Protein AF-A0A9Q9VNK6-F1 (afdb_monomer_lite)

Structure (mmCIF, N/CA/C/O backbone):
data_AF-A0A9Q9VNK6-F1
#
_entry.id   AF-A0A9Q9VNK6-F1
#
loop_
_atom_site.group_PDB
_atom_site.id
_atom_site.type_symbol
_atom_site.label_atom_id
_atom_site.label_alt_id
_atom_site.label_comp_id
_atom_site.label_asym_id
_atom_site.label_entity_id
_atom_site.label_seq_id
_atom_site.pdbx_PDB_ins_code
_atom_site.Cartn_x
_atom_site.Cartn_y
_atom_site.Cartn_z
_atom_site.occupancy
_atom_site.B_iso_or_equiv
_atom_site.auth_seq_id
_atom_site.auth_comp_id
_atom_site.auth_asym_id
_atom_site.auth_atom_id
_atom_site.pdbx_PDB_model_num
ATOM 1 N N . MET A 1 1 ? 3.342 -6.236 16.869 1.00 62.03 1 MET A N 1
ATOM 2 C CA . MET A 1 1 ? 2.281 -6.388 15.849 1.00 62.03 1 MET A CA 1
ATOM 3 C C . MET A 1 1 ? 1.184 -5.373 16.146 1.00 62.03 1 MET A C 1
ATOM 5 O O . MET A 1 1 ? 0.762 -5.288 17.296 1.00 62.03 1 MET A O 1
ATOM 9 N N . LEU A 1 2 ? 0.795 -4.550 15.169 1.00 75.56 2 LEU A N 1
ATOM 10 C CA . LEU A 1 2 ? -0.238 -3.523 15.338 1.00 75.56 2 LEU A CA 1
ATOM 11 C C . LEU A 1 2 ? -1.621 -4.154 15.109 1.00 75.56 2 LEU A C 1
ATOM 13 O O . LEU A 1 2 ? -1.819 -4.839 14.114 1.00 75.56 2 LEU A O 1
ATOM 17 N N . GLN A 1 3 ? -2.561 -3.959 16.037 1.00 79.25 3 GLN A N 1
ATOM 18 C CA . GLN A 1 3 ? -3.928 -4.486 15.929 1.00 79.25 3 GLN A CA 1
ATOM 19 C C . GLN A 1 3 ? -4.939 -3.355 15.767 1.00 79.25 3 GLN A C 1
ATOM 21 O O . GLN A 1 3 ? -4.860 -2.343 16.476 1.00 79.25 3 GLN A O 1
ATOM 26 N N . LYS A 1 4 ? -5.906 -3.549 14.866 1.00 83.00 4 LYS A N 1
ATOM 27 C CA . LYS A 1 4 ? -7.022 -2.623 14.642 1.00 83.00 4 LYS A CA 1
ATOM 28 C C . LYS A 1 4 ? -7.949 -2.535 15.864 1.00 83.00 4 LYS A C 1
ATOM 30 O O . LYS A 1 4 ? -8.348 -3.544 16.435 1.00 83.00 4 LYS A O 1
ATOM 35 N N . ASN A 1 5 ? -8.372 -1.316 16.192 1.00 85.19 5 ASN A N 1
ATOM 36 C CA . ASN A 1 5 ? -9.473 -0.992 17.101 1.00 85.19 5 ASN A CA 1
ATOM 37 C C . ASN A 1 5 ? -10.670 -0.426 16.303 1.00 85.19 5 ASN A C 1
ATOM 39 O O . ASN A 1 5 ? -10.516 0.121 15.214 1.00 85.19 5 ASN A O 1
ATOM 43 N N . ARG A 1 6 ? -11.885 -0.516 16.849 1.00 81.62 6 ARG A N 1
ATOM 44 C CA . ARG A 1 6 ? -13.138 -0.053 16.230 1.00 81.62 6 ARG A CA 1
ATOM 45 C C . ARG A 1 6 ? -13.176 1.454 15.968 1.00 81.62 6 ARG A C 1
ATOM 47 O O . ARG A 1 6 ? -13.843 1.904 15.044 1.00 81.62 6 ARG A O 1
ATOM 54 N N . GLN A 1 7 ? -12.472 2.234 16.782 1.00 84.81 7 GLN A N 1
ATOM 55 C CA . GLN A 1 7 ? -12.352 3.681 16.587 1.00 84.81 7 GLN A CA 1
ATOM 56 C C . GLN A 1 7 ? -11.281 4.049 15.557 1.00 84.81 7 GLN A C 1
ATOM 58 O O . GLN A 1 7 ? -11.160 5.226 15.212 1.00 84.81 7 GLN A O 1
ATOM 63 N N . ASP A 1 8 ? -10.516 3.070 15.061 1.00 88.62 8 ASP A N 1
ATOM 64 C CA . ASP A 1 8 ? -9.431 3.374 14.154 1.00 88.62 8 ASP A CA 1
ATOM 65 C C . ASP A 1 8 ? -9.914 3.825 12.787 1.00 88.62 8 ASP A C 1
ATOM 67 O O . ASP A 1 8 ? -10.823 3.259 12.171 1.00 88.62 8 ASP A O 1
ATOM 71 N N . ARG A 1 9 ? -9.257 4.887 12.330 1.00 91.56 9 ARG A N 1
ATOM 72 C CA . ARG A 1 9 ? -9.377 5.428 10.985 1.00 91.56 9 ARG A CA 1
ATOM 73 C C . ARG A 1 9 ? -8.018 5.280 10.338 1.00 91.56 9 ARG A C 1
ATOM 75 O O . ARG A 1 9 ? -7.110 6.052 10.630 1.00 91.56 9 ARG A O 1
ATOM 82 N N . ILE A 1 10 ? -7.899 4.239 9.534 1.00 93.50 10 ILE A N 1
ATOM 83 C CA . ILE A 1 10 ? -6.660 3.798 8.915 1.00 93.50 10 ILE A CA 1
ATOM 84 C C . ILE A 1 10 ? -6.741 4.138 7.437 1.00 93.50 10 ILE A C 1
ATOM 86 O O . ILE A 1 10 ? -7.727 3.803 6.782 1.00 93.50 10 ILE A O 1
ATOM 90 N N . MET A 1 11 ? -5.706 4.767 6.904 1.00 94.06 11 MET A N 1
ATOM 91 C CA . MET A 1 11 ? -5.615 5.124 5.496 1.00 94.06 11 MET A CA 1
ATOM 92 C C . MET A 1 11 ? -4.245 4.736 4.960 1.00 94.06 11 MET A C 1
ATOM 94 O O . MET A 1 11 ? -3.226 5.003 5.590 1.00 94.06 11 MET A O 1
ATOM 98 N N . TRP A 1 12 ? -4.252 4.109 3.792 1.00 94.81 12 TRP A N 1
ATOM 99 C CA . TRP A 1 12 ? -3.071 3.771 3.019 1.00 94.81 12 TRP A CA 1
ATOM 100 C C . TRP A 1 12 ? -3.008 4.657 1.784 1.00 94.81 12 TRP A C 1
ATOM 102 O O . TRP A 1 12 ? -3.982 4.759 1.029 1.00 94.81 12 TRP A O 1
ATOM 112 N N . TYR A 1 13 ? -1.841 5.243 1.561 1.00 92.75 13 TYR A N 1
ATOM 113 C CA . TYR A 1 13 ? -1.529 6.072 0.410 1.00 92.75 13 TYR A CA 1
ATOM 114 C C . TYR A 1 13 ? -0.332 5.504 -0.338 1.00 92.75 13 TYR A C 1
ATOM 116 O O . TYR A 1 13 ? 0.593 4.966 0.270 1.00 92.75 13 TYR A O 1
ATOM 124 N N . PHE A 1 14 ? -0.357 5.651 -1.655 1.00 91.44 14 PHE A N 1
ATOM 125 C CA . PHE A 1 14 ? 0.814 5.522 -2.506 1.00 91.44 14 PHE A CA 1
ATOM 126 C C . PHE A 1 14 ? 1.126 6.900 -3.071 1.00 91.44 14 PHE A C 1
ATOM 128 O O . PHE A 1 14 ? 0.309 7.477 -3.800 1.00 91.44 14 PHE A O 1
ATOM 135 N N . ASN A 1 15 ? 2.287 7.437 -2.701 1.00 86.88 15 ASN A N 1
ATOM 136 C CA . ASN A 1 15 ? 2.588 8.858 -2.831 1.00 86.88 15 ASN A CA 1
ATOM 137 C C . ASN A 1 15 ? 1.440 9.685 -2.208 1.00 86.88 15 ASN A C 1
ATOM 139 O O . ASN A 1 15 ? 1.124 9.509 -1.034 1.00 86.88 15 ASN A O 1
ATOM 143 N N . GLU A 1 16 ? 0.757 10.523 -2.989 1.00 86.12 16 GLU A N 1
ATOM 144 C CA . GLU A 1 16 ? -0.364 11.356 -2.523 1.00 86.12 16 GLU A CA 1
ATOM 145 C C . GLU A 1 16 ? -1.749 10.716 -2.752 1.00 86.12 16 GLU A C 1
ATOM 147 O O . GLU A 1 16 ? -2.773 11.247 -2.322 1.00 86.12 16 GLU A O 1
ATOM 152 N N . ASN A 1 17 ? -1.811 9.555 -3.413 1.00 88.56 17 ASN A N 1
ATOM 153 C CA . ASN A 1 17 ? -3.070 8.920 -3.798 1.00 88.56 17 ASN A CA 1
ATOM 154 C C . ASN A 1 17 ? -3.516 7.899 -2.751 1.00 88.56 17 ASN A C 1
ATOM 156 O O . ASN A 1 17 ? -2.782 6.963 -2.435 1.00 88.56 17 ASN A O 1
ATOM 160 N N . ARG A 1 18 ? -4.745 8.025 -2.238 1.00 91.25 18 ARG A N 1
ATOM 161 C CA . ARG A 1 18 ? -5.309 7.048 -1.295 1.00 91.25 18 ARG A CA 1
ATOM 162 C C . ARG A 1 18 ? -5.646 5.745 -2.017 1.00 91.25 18 ARG A C 1
ATOM 164 O O . ARG A 1 18 ? -6.535 5.720 -2.862 1.00 91.25 18 ARG A O 1
ATOM 171 N N . ILE A 1 19 ? -4.998 4.653 -1.622 1.00 93.06 19 ILE A N 1
ATOM 172 C CA . ILE A 1 19 ? -5.139 3.337 -2.261 1.00 93.06 19 ILE A CA 1
ATOM 173 C C . ILE A 1 19 ? -5.940 2.325 -1.429 1.00 93.06 19 ILE A C 1
ATOM 175 O O . ILE A 1 19 ? -6.450 1.345 -1.973 1.00 93.06 19 ILE A O 1
ATOM 179 N N . ALA A 1 20 ? -6.101 2.548 -0.124 1.00 93.19 20 ALA A N 1
ATOM 180 C CA . ALA A 1 20 ? -7.027 1.775 0.703 1.00 93.19 20 ALA A CA 1
ATOM 181 C C . ALA A 1 20 ? -7.359 2.506 2.010 1.00 93.19 20 ALA A C 1
ATOM 183 O O . ALA A 1 20 ? -6.618 3.387 2.445 1.00 93.19 20 ALA A O 1
ATOM 184 N N . TYR A 1 21 ? -8.461 2.140 2.663 1.00 92.94 21 TYR A N 1
ATOM 185 C CA . TYR A 1 21 ? -8.770 2.618 4.009 1.00 92.94 21 TYR A CA 1
ATOM 186 C C . TYR A 1 21 ? -9.655 1.651 4.801 1.00 92.94 21 TYR A C 1
ATOM 188 O O . TYR A 1 21 ? -10.391 0.830 4.245 1.00 92.94 21 TYR A O 1
ATOM 196 N N . ILE A 1 22 ? -9.600 1.797 6.125 1.00 91.62 22 ILE A N 1
ATOM 197 C CA . ILE A 1 22 ? -10.472 1.136 7.095 1.00 91.62 22 ILE A CA 1
ATOM 198 C C . ILE A 1 22 ? -11.040 2.212 8.018 1.00 91.62 22 ILE A C 1
ATOM 200 O O . ILE A 1 22 ? -10.293 2.957 8.652 1.00 91.62 22 ILE A O 1
ATOM 204 N N . THR A 1 23 ? -12.363 2.285 8.120 1.00 88.94 23 THR A N 1
ATOM 205 C CA . THR A 1 23 ? -13.061 3.211 9.020 1.00 88.94 23 THR A CA 1
ATOM 206 C C . THR A 1 23 ? -14.185 2.481 9.736 1.00 88.94 23 THR A C 1
ATOM 208 O O . THR A 1 23 ? -15.181 2.102 9.113 1.00 88.94 23 THR A O 1
ATOM 211 N N . GLY A 1 24 ? -14.046 2.279 11.048 1.00 84.00 24 GLY A N 1
ATOM 212 C CA . GLY A 1 24 ? -14.994 1.450 11.795 1.00 84.00 24 GLY A CA 1
ATOM 213 C C . GLY A 1 24 ? -15.011 0.026 11.240 1.00 84.00 24 GLY A C 1
ATOM 214 O O . GLY A 1 24 ? -13.965 -0.611 11.153 1.00 84.00 24 GLY A O 1
ATOM 215 N N . GLU A 1 25 ? -16.175 -0.460 10.811 1.00 83.38 25 GLU A N 1
ATOM 216 C CA . GLU A 1 25 ? -16.318 -1.787 10.182 1.00 83.38 25 GLU A CA 1
ATOM 217 C C . GLU A 1 25 ? -16.137 -1.770 8.658 1.00 83.38 25 GLU A C 1
ATOM 219 O O . GLU A 1 25 ? -16.031 -2.819 8.027 1.00 83.38 25 GLU A O 1
ATOM 224 N N . GLN A 1 26 ? -16.084 -0.587 8.046 1.00 85.75 26 GLN A N 1
ATOM 225 C CA . GLN A 1 26 ? -15.948 -0.474 6.600 1.00 85.75 26 GLN A CA 1
ATOM 226 C C . GLN A 1 26 ? -14.487 -0.619 6.199 1.00 85.75 26 GLN A C 1
ATOM 228 O O . GLN A 1 26 ? -13.609 0.043 6.753 1.00 85.75 26 GLN A O 1
ATOM 233 N N . THR A 1 27 ? -14.248 -1.468 5.207 1.00 89.44 27 THR A N 1
ATOM 234 C CA . THR A 1 27 ? -12.951 -1.632 4.555 1.00 89.44 27 THR A CA 1
ATOM 235 C C . THR A 1 27 ? -13.154 -1.400 3.073 1.00 89.44 27 THR A C 1
ATOM 237 O O . THR A 1 27 ? -14.004 -2.052 2.466 1.00 89.44 27 THR A O 1
ATOM 240 N N . LYS A 1 28 ? -12.393 -0.474 2.491 1.00 88.62 28 LYS A N 1
ATOM 241 C CA . LYS A 1 28 ? -12.440 -0.214 1.055 1.00 88.62 28 LYS A CA 1
ATOM 242 C C . LYS A 1 28 ? -11.023 -0.187 0.507 1.00 88.62 28 LYS A C 1
ATOM 244 O O . LYS A 1 28 ? -10.185 0.605 0.933 1.00 88.62 28 LYS A O 1
ATOM 249 N N . ILE A 1 29 ? -10.777 -1.071 -0.448 1.00 89.88 29 ILE A N 1
ATOM 250 C CA . ILE A 1 29 ? -9.615 -1.003 -1.328 1.00 89.88 29 ILE A CA 1
ATOM 251 C C . ILE A 1 29 ? -9.983 -0.154 -2.541 1.00 89.88 29 ILE A C 1
ATOM 253 O O . ILE A 1 29 ? -11.134 -0.170 -2.996 1.00 89.88 29 ILE A O 1
ATOM 257 N N . CYS A 1 30 ? -9.021 0.609 -3.045 1.00 81.81 30 CYS A N 1
ATOM 258 C CA . CYS A 1 30 ? -9.237 1.447 -4.210 1.00 81.81 30 CYS A CA 1
ATOM 259 C C . CYS A 1 30 ? -9.556 0.550 -5.418 1.00 81.81 30 CYS A C 1
ATOM 261 O O . CYS A 1 30 ? -8.720 -0.217 -5.890 1.00 81.81 30 CYS A O 1
ATOM 263 N N . THR A 1 31 ? -10.809 0.615 -5.864 1.00 75.62 31 THR A N 1
ATOM 264 C CA . THR A 1 31 ? -11.364 -0.134 -7.006 1.00 75.62 31 THR A CA 1
ATOM 265 C C . THR A 1 31 ? -12.114 0.772 -7.986 1.00 75.62 31 THR A C 1
ATOM 267 O O . THR A 1 31 ? -12.578 0.302 -9.024 1.00 75.62 31 THR A O 1
ATOM 270 N N . ASP A 1 32 ? -12.212 2.061 -7.659 1.00 70.19 32 ASP A N 1
ATOM 271 C CA . ASP A 1 32 ? -12.867 3.092 -8.455 1.00 70.19 32 ASP A CA 1
ATOM 272 C C . ASP A 1 32 ? -11.987 3.495 -9.665 1.00 70.19 32 ASP A C 1
ATOM 274 O O . ASP A 1 32 ? -10.780 3.249 -9.660 1.00 70.19 32 ASP A O 1
ATOM 278 N N . PRO A 1 33 ? -12.544 4.138 -10.708 1.00 70.06 33 PRO A N 1
ATOM 279 C CA . PRO A 1 33 ? -11.773 4.596 -11.873 1.00 70.06 33 PRO A CA 1
ATOM 280 C C . PRO A 1 33 ? -10.684 5.630 -11.547 1.00 70.06 33 PRO A C 1
ATOM 282 O O . PRO A 1 33 ? -9.746 5.796 -12.315 1.00 70.06 33 PRO A O 1
ATOM 285 N N . GLU A 1 34 ? -10.818 6.327 -10.417 1.00 72.38 34 GLU A N 1
ATOM 286 C CA . GLU A 1 34 ? -9.847 7.308 -9.911 1.00 72.38 34 GLU A CA 1
ATOM 287 C C . GLU A 1 34 ? -8.619 6.644 -9.271 1.00 72.38 34 GLU A C 1
ATOM 289 O O . GLU A 1 34 ? -7.623 7.302 -8.977 1.00 72.38 34 GLU A O 1
ATOM 294 N N . CYS A 1 35 ? -8.682 5.332 -9.038 1.00 78.38 35 CYS A N 1
ATOM 295 C CA . CYS A 1 35 ? -7.550 4.577 -8.538 1.00 78.38 35 CYS A CA 1
ATOM 296 C C . CYS A 1 35 ? -6.478 4.478 -9.617 1.00 78.38 35 CYS A C 1
ATOM 298 O O . CYS A 1 35 ? -6.817 4.224 -10.775 1.00 78.38 35 CYS A O 1
ATOM 300 N N . PRO A 1 36 ? -5.187 4.582 -9.254 1.00 79.50 36 PRO A N 1
ATOM 301 C CA . PRO A 1 36 ? -4.122 4.340 -10.212 1.00 79.50 36 PRO A CA 1
ATOM 302 C C . PRO A 1 36 ? -4.332 2.969 -10.862 1.00 79.50 36 PRO A C 1
ATOM 304 O O . PRO A 1 36 ? -4.415 1.965 -10.146 1.00 79.50 36 PRO A O 1
ATOM 307 N N . GLU A 1 37 ? -4.433 2.925 -12.197 1.00 79.19 37 GLU A N 1
ATOM 308 C CA . GLU A 1 37 ? -4.722 1.690 -12.950 1.00 79.19 37 GLU A CA 1
ATOM 309 C C . GLU A 1 37 ? -3.769 0.560 -12.563 1.00 79.19 37 GLU A C 1
ATOM 311 O O . GLU A 1 37 ? -4.172 -0.599 -12.452 1.00 79.19 37 GLU A O 1
ATOM 316 N N . THR A 1 38 ? -2.533 0.944 -12.247 1.00 80.12 38 THR A N 1
ATOM 317 C CA . THR A 1 38 ? -1.483 0.123 -11.669 1.00 80.12 38 THR A CA 1
ATOM 318 C C . THR A 1 38 ? -2.016 -0.808 -10.580 1.00 80.12 38 THR A C 1
ATOM 320 O O . THR A 1 38 ? -1.759 -2.000 -10.651 1.00 80.12 38 THR A O 1
ATOM 323 N N . PHE A 1 39 ? -2.806 -0.358 -9.606 1.00 84.94 39 PHE A N 1
ATOM 324 C CA . PHE A 1 39 ? -3.182 -1.176 -8.441 1.00 84.94 39 PHE A CA 1
ATOM 325 C C . PHE A 1 39 ? -4.482 -1.974 -8.586 1.00 84.94 39 PHE A C 1
ATOM 327 O O . PHE A 1 39 ? -4.868 -2.717 -7.673 1.00 84.94 39 PHE A O 1
ATOM 334 N N . ARG A 1 40 ? -5.174 -1.846 -9.720 1.00 83.25 40 ARG A N 1
ATOM 335 C CA . ARG A 1 40 ? -6.496 -2.442 -9.908 1.00 83.25 40 ARG A CA 1
ATOM 336 C C . ARG A 1 40 ? -6.425 -3.970 -9.816 1.00 83.25 40 ARG A C 1
ATOM 338 O O . ARG A 1 40 ? -5.753 -4.628 -10.600 1.00 83.25 40 ARG A O 1
ATOM 345 N N . GLY A 1 41 ? -7.126 -4.539 -8.834 1.00 85.31 41 GLY A N 1
ATOM 346 C CA . GLY A 1 41 ? -7.162 -5.988 -8.595 1.00 85.31 41 GLY A CA 1
ATOM 347 C C . GLY A 1 41 ? -5.891 -6.587 -7.975 1.00 85.31 41 GLY A C 1
ATOM 348 O O . GLY A 1 41 ? -5.847 -7.800 -7.786 1.00 85.31 41 GLY A O 1
ATOM 349 N N . ARG A 1 42 ? -4.884 -5.768 -7.630 1.00 89.25 42 ARG A N 1
ATOM 350 C CA . ARG A 1 42 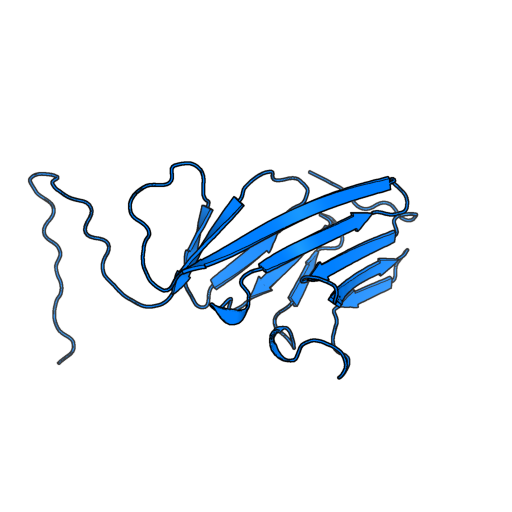? -3.602 -6.228 -7.058 1.00 89.25 42 ARG A CA 1
ATOM 351 C C . ARG A 1 42 ? -3.437 -5.946 -5.563 1.00 89.25 42 ARG A C 1
ATOM 353 O O . ARG A 1 42 ? -2.529 -6.489 -4.940 1.00 89.25 42 ARG A O 1
ATOM 360 N N . LEU A 1 43 ? -4.300 -5.116 -4.977 1.00 90.62 43 LEU A N 1
ATOM 361 C CA . LEU A 1 43 ? -4.251 -4.772 -3.554 1.00 90.62 43 LEU A CA 1
ATOM 362 C C . LEU A 1 43 ? -5.101 -5.716 -2.705 1.00 90.62 43 LEU A C 1
ATOM 364 O O . LEU A 1 43 ? -6.266 -5.977 -3.009 1.00 90.62 43 LEU A O 1
ATOM 368 N N . LYS A 1 44 ? -4.536 -6.154 -1.581 1.00 90.88 44 LYS A N 1
ATOM 369 C CA . LYS A 1 44 ? -5.237 -6.851 -0.501 1.00 90.88 44 LYS A CA 1
ATOM 370 C C . LYS A 1 44 ? -4.917 -6.160 0.817 1.00 90.88 44 LYS A C 1
ATOM 372 O O . LYS A 1 44 ? -3.768 -5.823 1.069 1.00 90.88 44 LYS A O 1
ATOM 377 N N . LEU A 1 45 ? -5.927 -5.948 1.654 1.00 91.06 45 LEU A N 1
ATOM 378 C CA . LEU A 1 45 ? -5.762 -5.314 2.959 1.00 91.06 45 LEU A CA 1
ATOM 379 C C . LEU A 1 45 ? -6.201 -6.282 4.056 1.00 91.06 45 LEU A C 1
ATOM 381 O O . LEU A 1 45 ? -7.356 -6.707 4.074 1.00 91.06 45 LEU A O 1
ATOM 385 N N . ASP A 1 46 ? -5.285 -6.610 4.963 1.00 89.75 46 ASP A N 1
ATOM 386 C CA . ASP A 1 46 ? -5.598 -7.357 6.178 1.00 89.75 46 ASP A CA 1
ATOM 387 C C . ASP A 1 46 ? -6.064 -6.379 7.260 1.00 89.75 46 ASP A C 1
ATOM 389 O O . ASP A 1 46 ? -5.319 -5.526 7.741 1.00 89.75 46 ASP A O 1
ATOM 393 N N . THR A 1 47 ? -7.331 -6.495 7.645 1.00 87.12 47 THR A N 1
ATOM 394 C CA . THR A 1 47 ? -7.961 -5.587 8.605 1.00 87.12 47 THR A CA 1
ATOM 395 C C . THR A 1 47 ? -7.582 -5.873 10.053 1.00 87.12 47 THR A C 1
ATOM 397 O O . THR A 1 47 ? -7.781 -4.998 10.895 1.00 87.12 47 THR A O 1
ATOM 400 N N . GLN A 1 48 ? -7.045 -7.058 10.360 1.00 84.94 48 GLN A N 1
ATOM 401 C CA . GLN A 1 48 ? -6.629 -7.423 11.714 1.00 84.94 48 GLN A CA 1
ATOM 402 C C . GLN A 1 48 ? -5.249 -6.847 12.025 1.00 84.94 48 GLN A C 1
ATOM 404 O O . GLN A 1 48 ? -5.078 -6.171 13.043 1.00 84.94 48 GLN A O 1
ATOM 409 N N . THR A 1 49 ? -4.291 -7.082 11.125 1.00 86.00 49 THR A N 1
ATOM 410 C CA . THR A 1 49 ? -2.892 -6.636 11.265 1.00 86.00 49 THR A CA 1
ATOM 411 C C . THR A 1 49 ? -2.638 -5.247 10.686 1.00 86.00 49 THR A C 1
ATOM 413 O O . THR A 1 49 ? -1.592 -4.657 10.936 1.00 86.00 49 THR A O 1
ATOM 416 N N . VAL A 1 50 ? -3.599 -4.711 9.923 1.00 90.31 50 VAL A N 1
ATOM 417 C CA . VAL A 1 50 ? -3.485 -3.440 9.189 1.00 90.31 50 VAL A CA 1
ATOM 418 C C . VAL A 1 50 ? -2.468 -3.511 8.036 1.00 90.31 50 VAL A C 1
ATOM 420 O O . VAL A 1 50 ? -2.105 -2.491 7.452 1.00 90.31 50 VAL A O 1
ATOM 423 N N . SER A 1 51 ? -2.043 -4.716 7.655 1.00 90.62 51 SER A N 1
ATOM 424 C CA . SER A 1 51 ? -1.030 -4.921 6.621 1.00 90.62 51 SER A CA 1
ATOM 425 C C . SER A 1 51 ? -1.601 -4.782 5.213 1.00 90.62 51 SER A C 1
ATOM 427 O O . SER A 1 51 ? -2.651 -5.350 4.898 1.00 90.62 51 SER A O 1
ATOM 429 N N . LEU A 1 52 ? -0.882 -4.073 4.344 1.00 91.50 52 LEU A N 1
ATOM 430 C CA . LEU A 1 52 ? -1.225 -3.940 2.930 1.00 91.50 52 LEU A CA 1
ATOM 431 C C . LEU A 1 52 ? -0.366 -4.886 2.090 1.00 91.50 52 LEU A C 1
ATOM 433 O O . LEU A 1 52 ? 0.857 -4.796 2.109 1.00 91.50 52 LEU A O 1
ATOM 437 N N . THR A 1 53 ? -1.003 -5.757 1.315 1.00 89.69 53 THR A N 1
ATOM 438 C CA . THR A 1 53 ? -0.335 -6.647 0.366 1.00 89.69 53 THR A CA 1
ATOM 439 C C . THR A 1 53 ? -0.573 -6.185 -1.066 1.00 89.69 53 THR A C 1
ATOM 441 O O . THR A 1 53 ? -1.712 -5.970 -1.482 1.00 89.69 53 THR A O 1
ATOM 444 N N . ILE A 1 54 ? 0.505 -6.088 -1.838 1.00 89.69 54 ILE A N 1
ATOM 445 C CA . ILE A 1 54 ? 0.506 -5.782 -3.269 1.00 89.69 54 ILE A CA 1
ATOM 446 C C . ILE A 1 54 ? 0.957 -7.050 -3.987 1.00 89.69 54 ILE A C 1
ATOM 448 O O . ILE A 1 54 ? 2.057 -7.537 -3.744 1.00 89.69 54 ILE A O 1
ATOM 452 N N . THR A 1 55 ? 0.105 -7.623 -4.830 1.00 87.56 55 THR A N 1
ATOM 453 C CA . THR A 1 55 ? 0.426 -8.829 -5.609 1.00 87.56 55 THR A CA 1
ATOM 454 C C . THR A 1 55 ? 0.974 -8.473 -6.982 1.00 87.56 55 THR A C 1
ATOM 456 O O . THR A 1 55 ? 0.532 -7.479 -7.557 1.00 87.56 55 THR A O 1
ATOM 459 N N . ASN A 1 56 ? 1.818 -9.336 -7.556 1.00 83.31 56 ASN A N 1
ATOM 460 C CA . ASN A 1 56 ? 2.383 -9.145 -8.892 1.00 83.31 56 ASN A CA 1
ATOM 461 C C . ASN A 1 56 ? 3.062 -7.774 -9.009 1.00 83.31 56 ASN A C 1
ATOM 463 O O . ASN A 1 56 ? 2.655 -6.948 -9.827 1.00 83.31 56 ASN A O 1
ATOM 467 N N . ILE A 1 57 ? 3.990 -7.498 -8.089 1.00 81.56 57 ILE A N 1
ATOM 468 C CA . ILE A 1 57 ? 4.688 -6.213 -8.018 1.00 81.56 57 ILE A CA 1
ATOM 469 C C . ILE A 1 57 ? 5.650 -6.051 -9.211 1.00 81.56 57 ILE A C 1
ATOM 471 O O . ILE A 1 57 ? 6.228 -7.034 -9.670 1.00 81.56 57 ILE A O 1
ATOM 475 N N . ASN A 1 58 ? 5.786 -4.826 -9.722 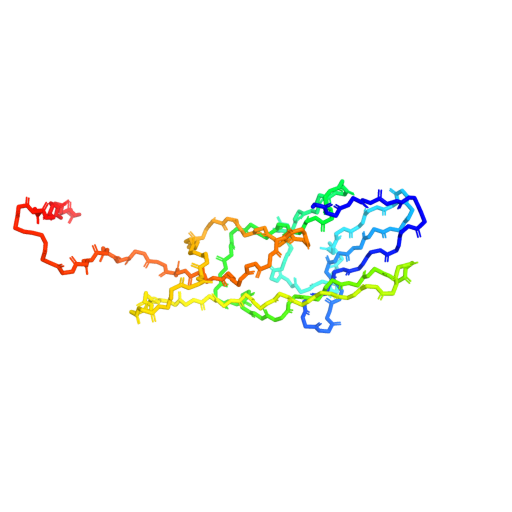1.00 81.75 58 ASN A N 1
ATOM 476 C CA . ASN A 1 58 ? 6.611 -4.454 -10.875 1.00 81.75 58 ASN A CA 1
ATOM 477 C C . ASN A 1 58 ? 7.387 -3.146 -10.605 1.00 81.75 58 ASN A C 1
ATOM 479 O O . ASN A 1 58 ? 7.108 -2.438 -9.641 1.00 81.75 58 ASN A O 1
ATOM 483 N N . THR A 1 59 ? 8.330 -2.768 -11.471 1.00 79.81 59 THR A N 1
ATOM 484 C CA . THR A 1 59 ? 9.145 -1.537 -11.390 1.00 79.81 59 THR A CA 1
ATOM 485 C C . THR A 1 59 ? 8.351 -0.263 -11.225 1.00 7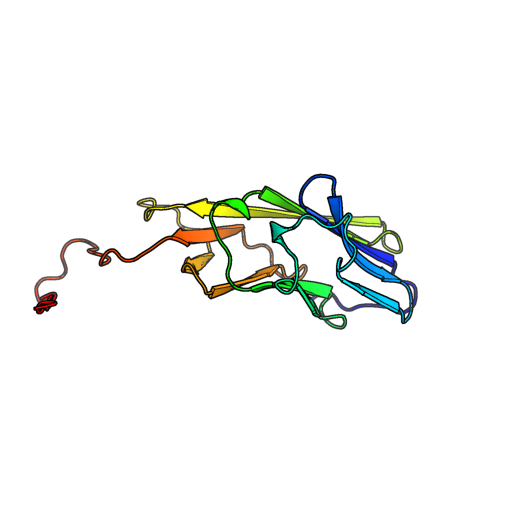9.81 59 THR A C 1
ATOM 487 O O . THR A 1 59 ? 8.755 0.614 -10.456 1.00 79.81 59 THR A O 1
ATOM 490 N N . THR A 1 60 ? 7.175 -0.212 -11.836 1.00 85.06 60 THR A N 1
ATOM 491 C CA . THR A 1 60 ? 6.217 0.887 -11.716 1.00 85.06 60 THR A CA 1
ATOM 492 C C . THR A 1 60 ? 5.619 1.047 -10.319 1.00 85.06 60 THR A C 1
ATOM 494 O O . THR A 1 60 ? 5.047 2.093 -10.030 1.00 85.06 60 THR A O 1
ATOM 497 N N . ASP A 1 61 ? 5.727 0.031 -9.462 1.00 86.56 61 ASP A N 1
ATOM 498 C CA . ASP A 1 61 ? 5.182 0.036 -8.100 1.00 86.56 61 ASP A CA 1
ATOM 499 C C . ASP A 1 61 ? 6.187 0.550 -7.064 1.00 86.56 61 ASP A C 1
ATOM 501 O O . ASP A 1 61 ? 5.862 0.628 -5.874 1.00 86.56 61 ASP A O 1
ATOM 505 N N . SER A 1 62 ? 7.405 0.899 -7.500 1.00 85.56 62 SER A N 1
ATOM 506 C CA . SER A 1 62 ? 8.380 1.578 -6.648 1.00 85.56 62 SER A CA 1
ATOM 507 C C . SER A 1 62 ? 7.830 2.916 -6.175 1.00 85.56 62 SER A C 1
ATOM 509 O O . SER A 1 62 ? 7.294 3.695 -6.963 1.00 85.56 62 SER A O 1
ATOM 511 N N . GLY A 1 63 ? 8.022 3.221 -4.898 1.00 87.75 63 GLY A N 1
ATOM 512 C CA . GLY A 1 63 ? 7.614 4.499 -4.337 1.00 87.75 63 GLY A CA 1
ATOM 513 C C . GLY A 1 63 ? 7.400 4.465 -2.833 1.00 87.75 63 GLY A C 1
ATOM 514 O O . GLY A 1 63 ? 7.672 3.467 -2.156 1.00 87.75 63 GLY A O 1
ATOM 515 N N . GLY A 1 64 ? 6.918 5.598 -2.324 1.00 89.81 64 GLY A N 1
ATOM 516 C CA . GLY A 1 64 ? 6.557 5.772 -0.925 1.00 89.81 64 GLY A CA 1
ATOM 517 C C . GLY A 1 64 ? 5.132 5.297 -0.667 1.00 89.81 64 GLY A C 1
ATOM 518 O O . GLY A 1 64 ? 4.180 5.748 -1.306 1.00 89.81 64 GLY A O 1
ATOM 519 N N . TYR A 1 65 ? 4.986 4.398 0.297 1.00 90.69 65 TYR A N 1
ATOM 520 C CA . TYR A 1 65 ? 3.704 3.949 0.817 1.00 90.69 65 TYR A CA 1
ATOM 521 C C . TYR A 1 65 ? 3.522 4.523 2.214 1.00 90.69 65 TYR A C 1
ATOM 523 O O . TYR A 1 65 ? 4.323 4.258 3.110 1.00 90.69 65 TYR A O 1
ATOM 531 N N . HIS A 1 66 ? 2.464 5.299 2.410 1.00 93.19 66 HIS A N 1
ATOM 532 C CA . HIS A 1 66 ? 2.200 5.980 3.671 1.00 93.19 66 HIS A CA 1
ATOM 533 C C . HIS A 1 66 ? 0.974 5.377 4.349 1.00 93.19 66 HIS A C 1
ATOM 535 O O . HIS A 1 66 ? -0.112 5.313 3.775 1.00 93.19 66 HIS A O 1
ATOM 541 N N . LEU A 1 67 ? 1.152 4.946 5.589 1.00 93.19 67 LEU A N 1
ATOM 542 C CA . LEU A 1 67 ? 0.102 4.519 6.495 1.00 93.19 67 LEU A CA 1
ATOM 543 C C . LEU A 1 67 ? -0.195 5.655 7.472 1.00 93.19 67 LEU A C 1
ATOM 545 O O . LEU A 1 67 ? 0.701 6.109 8.177 1.00 93.19 67 LEU A O 1
ATOM 549 N N . GLN A 1 68 ? -1.460 6.051 7.570 1.00 94.00 68 GLN A N 1
ATOM 550 C CA . GLN A 1 68 ? -1.953 6.993 8.572 1.00 94.00 68 GLN A CA 1
ATOM 551 C C . GLN A 1 68 ? -3.033 6.342 9.432 1.00 94.00 68 GLN A C 1
ATOM 553 O O . GLN A 1 68 ? -3.983 5.753 8.916 1.00 94.00 68 GLN A O 1
ATOM 558 N N . ILE A 1 69 ? -2.909 6.474 10.751 1.00 92.56 69 ILE A N 1
ATOM 559 C CA . ILE A 1 69 ? -3.894 6.040 11.743 1.00 92.56 69 ILE A CA 1
ATOM 560 C C . ILE A 1 69 ? -4.331 7.267 12.547 1.00 92.56 69 ILE A C 1
ATOM 562 O O . ILE A 1 69 ? -3.803 7.558 13.623 1.00 92.56 69 ILE A O 1
ATOM 566 N N . ASN A 1 70 ? -5.321 7.992 12.024 1.00 88.94 70 ASN A N 1
ATOM 567 C CA . ASN A 1 70 ? -5.733 9.298 12.553 1.00 88.94 70 ASN A CA 1
ATOM 568 C C . ASN A 1 70 ? -6.249 9.226 13.995 1.00 88.94 70 ASN A C 1
ATOM 570 O O . ASN A 1 70 ? -6.065 10.155 14.768 1.00 88.94 70 ASN A O 1
ATOM 574 N N . SER A 1 71 ? -6.897 8.123 14.373 1.00 87.94 71 SER A N 1
ATOM 575 C CA . SER A 1 71 ? -7.391 7.903 15.741 1.00 87.94 71 SER A CA 1
ATOM 576 C C . SER A 1 71 ? -6.276 7.834 16.785 1.00 87.94 71 SER A C 1
ATOM 578 O O . SER A 1 71 ? -6.531 8.062 17.964 1.00 87.94 71 SER A O 1
ATOM 580 N N . ARG A 1 72 ? -5.057 7.483 16.360 1.00 88.00 72 ARG A N 1
ATOM 581 C CA . ARG A 1 72 ? -3.892 7.269 17.223 1.00 88.00 72 ARG A CA 1
ATOM 582 C C . ARG A 1 72 ? -2.786 8.297 16.989 1.00 88.00 72 ARG A C 1
ATOM 584 O O . ARG A 1 72 ? -1.760 8.204 17.649 1.00 88.00 72 ARG A O 1
ATOM 591 N N . ASN A 1 73 ? -2.979 9.240 16.059 1.00 88.75 73 ASN A N 1
ATOM 592 C CA . ASN A 1 73 ? -1.938 10.151 15.567 1.00 88.75 73 ASN A CA 1
ATOM 593 C C . ASN A 1 73 ? -0.641 9.410 15.194 1.00 88.75 73 ASN A C 1
ATOM 595 O O . ASN A 1 73 ? 0.455 9.853 15.530 1.00 88.75 73 ASN A O 1
ATOM 599 N N . LEU A 1 74 ? -0.776 8.245 14.553 1.00 89.56 74 LEU A N 1
ATOM 600 C CA . LEU A 1 74 ? 0.353 7.409 14.151 1.00 89.56 74 LEU A CA 1
ATOM 601 C C . LEU A 1 74 ? 0.474 7.412 12.636 1.00 89.56 74 LEU A C 1
ATOM 603 O O . LEU A 1 74 ? -0.497 7.136 11.934 1.00 89.56 74 LEU A O 1
ATOM 607 N N . GLU A 1 75 ? 1.681 7.669 12.151 1.00 91.19 75 GLU A N 1
ATOM 608 C CA . GLU A 1 75 ? 2.019 7.614 10.735 1.00 91.19 75 GLU A CA 1
ATOM 609 C C . GLU A 1 75 ? 3.242 6.721 10.530 1.00 91.19 75 GLU A C 1
ATOM 611 O O . GLU A 1 75 ? 4.151 6.698 11.362 1.00 91.19 75 GLU A O 1
ATOM 616 N N . LYS A 1 76 ? 3.261 5.958 9.435 1.00 88.44 76 LYS A N 1
ATOM 617 C CA . LYS A 1 76 ? 4.396 5.114 9.056 1.00 88.44 76 LYS A CA 1
ATOM 618 C C . LYS A 1 76 ? 4.603 5.167 7.552 1.00 88.44 76 LYS A C 1
ATOM 620 O O . LYS A 1 76 ? 3.647 5.056 6.792 1.00 88.44 76 LYS A O 1
ATOM 625 N N . THR A 1 77 ? 5.852 5.304 7.133 1.00 89.12 77 THR A N 1
ATOM 626 C CA . 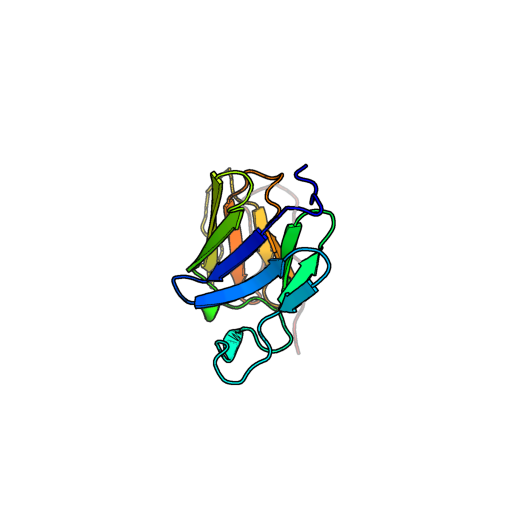THR A 1 77 ? 6.225 5.343 5.718 1.00 89.12 77 THR A CA 1
ATOM 627 C C . THR A 1 77 ? 7.063 4.123 5.382 1.00 89.12 77 THR A C 1
ATOM 629 O O . THR A 1 77 ? 8.015 3.807 6.092 1.00 89.12 77 THR A O 1
ATOM 632 N N . PHE A 1 78 ? 6.717 3.462 4.285 1.00 84.88 78 PHE A N 1
ATOM 633 C CA . PHE A 1 78 ? 7.453 2.346 3.716 1.00 84.88 78 PHE A CA 1
ATOM 634 C C . PHE A 1 78 ? 7.962 2.760 2.344 1.00 84.88 78 PHE A C 1
ATOM 636 O O . PHE A 1 78 ? 7.178 3.127 1.473 1.00 84.88 78 PHE A O 1
ATOM 643 N N . ASN A 1 79 ? 9.271 2.677 2.146 1.00 83.69 79 ASN A N 1
ATOM 644 C CA . ASN A 1 79 ? 9.860 2.855 0.828 1.00 83.69 79 ASN A CA 1
ATOM 645 C C . ASN A 1 79 ? 10.011 1.481 0.191 1.00 83.69 79 ASN A C 1
ATOM 647 O O . ASN A 1 79 ? 10.714 0.620 0.725 1.00 83.69 79 ASN A O 1
ATOM 651 N N . VAL A 1 80 ? 9.329 1.284 -0.931 1.00 81.50 80 VAL A N 1
ATOM 652 C CA . VAL A 1 80 ? 9.45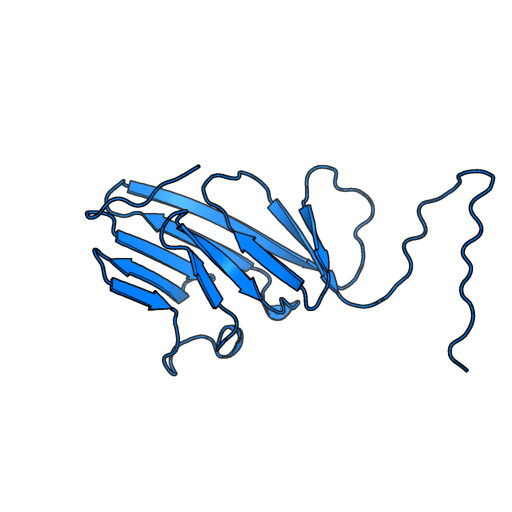3 0.074 -1.736 1.00 81.50 80 VAL A CA 1
ATOM 653 C C . VAL A 1 80 ? 10.260 0.434 -2.966 1.00 81.50 80 VAL A C 1
ATOM 655 O O . VAL A 1 80 ? 9.872 1.322 -3.727 1.00 81.50 80 VAL A O 1
ATOM 658 N N . THR A 1 81 ? 11.376 -0.262 -3.156 1.00 80.19 81 THR A N 1
ATOM 659 C CA . THR A 1 81 ? 12.215 -0.081 -4.337 1.00 80.19 81 THR A CA 1
ATOM 660 C C . THR A 1 81 ? 12.292 -1.384 -5.100 1.00 80.19 81 THR A C 1
ATOM 662 O O . THR A 1 81 ? 12.741 -2.407 -4.580 1.00 80.19 81 THR A O 1
ATOM 665 N N . VAL A 1 82 ? 11.875 -1.327 -6.354 1.00 76.94 82 VAL A N 1
ATOM 666 C CA . VAL A 1 82 ? 11.981 -2.421 -7.301 1.00 76.94 82 VAL A CA 1
ATOM 667 C C . VAL A 1 82 ? 13.152 -2.143 -8.247 1.00 76.94 82 VAL A C 1
ATOM 669 O O . VAL A 1 82 ? 13.212 -1.083 -8.868 1.00 76.94 82 VAL A O 1
ATOM 672 N N . HIS A 1 83 ? 14.060 -3.107 -8.400 1.00 69.69 83 HIS A N 1
ATOM 673 C CA . HIS A 1 83 ? 15.175 -3.047 -9.344 1.00 69.69 83 HIS A CA 1
ATOM 674 C C . HIS A 1 83 ? 15.066 -4.114 -10.435 1.00 69.69 83 HIS A C 1
ATOM 676 O O . HIS A 1 83 ? 14.606 -5.214 -10.165 1.00 69.69 83 HIS A O 1
ATOM 682 N N . ASP A 1 84 ? 15.584 -3.830 -11.631 1.00 61.62 84 ASP A N 1
ATOM 683 C CA . ASP A 1 84 ? 15.724 -4.806 -12.730 1.00 61.62 84 ASP A CA 1
ATOM 684 C C . ASP A 1 84 ? 16.998 -5.671 -12.632 1.00 61.62 84 ASP A C 1
ATOM 686 O O . ASP A 1 84 ? 17.261 -6.498 -13.499 1.00 61.62 84 ASP A O 1
ATOM 690 N N . ALA A 1 85 ? 17.828 -5.480 -11.600 1.00 57.38 85 ALA A N 1
ATOM 691 C CA . ALA A 1 85 ? 19.052 -6.252 -11.392 1.00 57.38 85 ALA A CA 1
ATOM 692 C C . ALA A 1 85 ? 19.422 -6.342 -9.900 1.00 57.38 85 ALA A C 1
ATOM 694 O O . ALA A 1 85 ? 19.156 -5.396 -9.148 1.00 57.38 85 ALA A O 1
ATOM 695 N N . PRO A 1 86 ? 20.069 -7.437 -9.453 1.00 54.50 86 PRO A N 1
ATOM 696 C CA . PRO A 1 86 ? 20.558 -7.555 -8.088 1.00 54.50 86 PRO A CA 1
ATOM 697 C C . PRO A 1 86 ? 21.623 -6.493 -7.796 1.00 54.50 86 PRO A C 1
ATOM 699 O O . PRO A 1 86 ? 22.711 -6.504 -8.370 1.00 54.50 86 PRO A O 1
ATOM 702 N N . ALA A 1 87 ? 21.320 -5.569 -6.882 1.00 50.88 87 ALA A N 1
ATOM 703 C CA . ALA A 1 87 ? 22.322 -4.670 -6.331 1.00 50.88 87 ALA A CA 1
ATOM 704 C C . ALA A 1 87 ? 23.275 -5.495 -5.456 1.00 50.88 87 ALA A C 1
ATOM 706 O O . ALA A 1 87 ? 22.869 -6.056 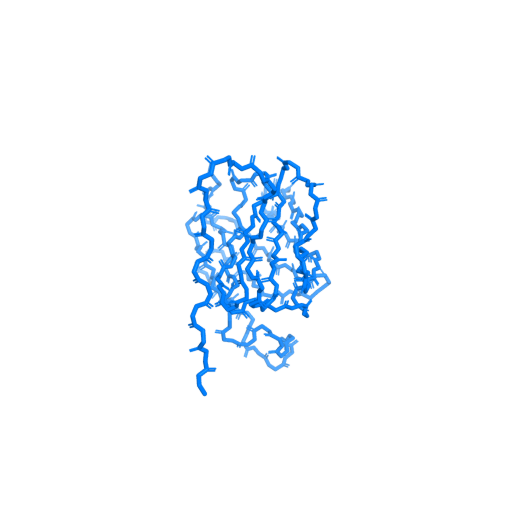-4.437 1.00 50.88 87 ALA A O 1
ATOM 707 N N . ALA A 1 88 ? 24.542 -5.579 -5.857 1.00 50.25 88 ALA A N 1
ATOM 708 C CA . ALA A 1 88 ? 25.586 -6.152 -5.024 1.00 50.25 88 ALA A CA 1
ATOM 709 C C . ALA A 1 88 ? 25.681 -5.363 -3.703 1.00 50.25 88 ALA A C 1
ATOM 711 O O . ALA A 1 88 ? 26.015 -4.180 -3.710 1.00 50.25 88 ALA A O 1
ATOM 712 N N . GLY A 1 89 ? 25.379 -6.035 -2.589 1.00 54.75 89 GLY A N 1
ATOM 713 C CA . GLY A 1 89 ? 25.690 -5.597 -1.227 1.00 54.75 89 GLY A CA 1
ATOM 714 C C . GLY A 1 89 ? 24.806 -4.486 -0.660 1.00 54.75 89 GLY A C 1
ATOM 715 O O . GLY A 1 89 ? 25.180 -3.318 -0.716 1.00 54.75 89 GLY A O 1
ATOM 716 N N . ARG A 1 90 ? 23.685 -4.849 -0.020 1.00 53.66 90 ARG A N 1
ATOM 717 C CA . ARG A 1 90 ? 23.063 -4.060 1.064 1.00 53.66 90 ARG A CA 1
ATOM 718 C C . ARG A 1 90 ? 22.461 -5.025 2.093 1.00 53.66 90 ARG A C 1
ATOM 720 O O . ARG A 1 90 ? 21.551 -5.773 1.756 1.00 53.66 90 ARG A O 1
ATOM 727 N N . ASP A 1 91 ? 22.986 -5.006 3.316 1.00 52.34 91 ASP A N 1
ATOM 728 C CA . ASP A 1 91 ? 22.772 -6.029 4.359 1.00 52.34 91 ASP A CA 1
ATOM 729 C C . ASP A 1 91 ? 21.462 -5.909 5.174 1.00 52.34 91 ASP A C 1
ATOM 731 O O . ASP A 1 91 ? 21.262 -6.661 6.121 1.00 52.34 91 ASP A O 1
ATOM 735 N N . GLU A 1 92 ? 20.519 -5.027 4.825 1.00 53.47 92 GLU A N 1
ATOM 736 C CA . GLU A 1 92 ? 19.313 -4.797 5.655 1.00 53.47 92 GLU A CA 1
ATOM 737 C C . GLU A 1 92 ? 17.996 -4.772 4.867 1.00 53.47 92 GLU A C 1
ATOM 739 O O . GLU A 1 92 ? 17.038 -4.095 5.240 1.00 53.47 92 GLU A O 1
ATOM 744 N N . MET A 1 93 ? 17.929 -5.488 3.744 1.00 56.91 93 MET A N 1
ATOM 745 C CA . MET A 1 93 ? 16.784 -5.402 2.840 1.00 56.91 93 MET A CA 1
ATOM 746 C C . MET A 1 93 ? 16.161 -6.770 2.586 1.00 56.91 93 MET A C 1
ATOM 748 O O . MET A 1 93 ? 16.854 -7.729 2.244 1.00 56.91 93 MET A O 1
ATOM 752 N N . LYS A 1 94 ? 14.837 -6.871 2.749 1.00 59.28 94 LYS A N 1
ATOM 753 C CA . LYS A 1 94 ? 14.114 -8.098 2.400 1.00 59.28 94 LYS A CA 1
ATOM 754 C C . LYS A 1 94 ? 13.930 -8.140 0.888 1.00 59.28 94 LYS A C 1
ATOM 756 O O . LYS A 1 94 ? 13.270 -7.253 0.355 1.00 59.28 94 LYS A O 1
ATOM 761 N N . SER A 1 95 ? 14.486 -9.164 0.243 1.00 57.69 95 SER A N 1
ATOM 762 C CA . SER A 1 95 ? 14.405 -9.392 -1.200 1.00 57.69 95 SER A CA 1
ATOM 763 C C . SER A 1 95 ? 13.138 -10.162 -1.599 1.00 57.69 95 SER A C 1
ATOM 765 O O . SER A 1 95 ? 12.762 -11.131 -0.940 1.00 57.69 95 SER A O 1
ATOM 767 N N . VAL A 1 96 ? 12.475 -9.723 -2.674 1.00 59.53 96 VAL A N 1
ATOM 768 C CA . VAL A 1 96 ? 11.270 -10.342 -3.274 1.00 59.53 96 VAL A CA 1
ATOM 769 C C . VAL A 1 96 ? 11.393 -10.312 -4.811 1.00 59.53 96 VAL A C 1
ATOM 771 O O . VAL A 1 96 ? 12.005 -9.385 -5.340 1.00 59.53 96 VAL A O 1
ATOM 774 N N . GLN A 1 97 ? 10.873 -11.304 -5.542 1.00 59.34 97 GLN A N 1
ATOM 775 C CA . GLN A 1 97 ? 10.988 -11.393 -7.014 1.00 59.34 97 GLN A CA 1
ATOM 776 C C . GLN A 1 97 ? 9.775 -10.812 -7.776 1.00 59.34 97 GLN A C 1
ATOM 778 O O . GLN A 1 97 ? 8.679 -10.680 -7.229 1.00 59.34 97 GLN A O 1
ATOM 783 N N . GLU A 1 98 ? 9.953 -10.498 -9.069 1.00 62.50 98 GLU A N 1
ATOM 784 C CA . GLU A 1 98 ? 8.855 -10.187 -10.011 1.00 62.50 98 GLU A CA 1
ATOM 785 C C . GLU A 1 98 ? 7.755 -11.221 -10.016 1.00 62.50 98 GLU A C 1
ATOM 787 O O . GLU A 1 98 ? 8.003 -12.423 -10.026 1.00 62.50 98 GLU A O 1
ATOM 792 N N . GLY A 1 99 ? 6.516 -10.733 -10.025 1.00 64.69 99 GLY A N 1
ATOM 793 C CA . GLY A 1 99 ? 5.343 -11.592 -9.964 1.00 64.69 99 GLY A CA 1
ATOM 794 C C . GLY A 1 99 ? 4.962 -12.026 -8.550 1.00 64.69 99 GLY A C 1
ATOM 795 O O . GLY A 1 99 ? 3.834 -12.479 -8.350 1.00 64.69 99 GLY A O 1
ATOM 796 N N . GLU A 1 100 ? 5.827 -11.834 -7.551 1.00 69.69 100 GLU A N 1
ATOM 797 C CA . GLU A 1 100 ? 5.510 -12.149 -6.160 1.00 69.69 100 GLU A CA 1
ATOM 798 C C . GLU A 1 100 ? 4.707 -11.030 -5.477 1.00 69.69 100 GLU A C 1
ATOM 800 O O . GLU A 1 100 ? 4.412 -9.968 -6.041 1.00 69.69 100 GLU A O 1
ATOM 805 N N . SER A 1 101 ? 4.280 -11.300 -4.243 1.00 77.44 101 SER A N 1
ATOM 806 C CA . SER A 1 101 ? 3.534 -10.356 -3.418 1.00 77.44 101 SER A CA 1
ATOM 807 C C . SER A 1 101 ? 4.400 -9.746 -2.324 1.00 77.44 101 SER A C 1
ATOM 809 O O . SER A 1 101 ? 5.065 -10.472 -1.586 1.00 77.44 101 SER A O 1
ATOM 811 N N . VAL A 1 102 ? 4.307 -8.432 -2.146 1.00 82.56 102 VAL A N 1
ATOM 812 C CA . VAL A 1 102 ? 4.928 -7.705 -1.032 1.00 82.56 102 VAL A CA 1
ATOM 813 C C . VAL A 1 102 ? 3.863 -7.368 -0.002 1.00 82.56 102 VAL A C 1
ATOM 815 O O . VAL A 1 102 ? 2.788 -6.902 -0.367 1.00 82.56 102 VAL A O 1
ATOM 818 N N . THR A 1 103 ? 4.169 -7.573 1.279 1.00 86.00 103 THR A N 1
ATOM 819 C CA . THR A 1 103 ? 3.296 -7.199 2.398 1.00 86.00 103 THR A CA 1
ATOM 820 C C . THR A 1 103 ? 3.977 -6.142 3.253 1.00 86.00 103 THR A C 1
ATOM 822 O O . THR A 1 103 ? 5.042 -6.388 3.816 1.00 86.00 103 THR A O 1
ATOM 825 N N . LEU A 1 104 ? 3.333 -4.985 3.367 1.00 86.50 104 LEU A N 1
ATOM 826 C CA . LEU A 1 104 ? 3.726 -3.871 4.216 1.00 86.50 104 LEU A CA 1
ATOM 827 C C . LEU A 1 104 ? 3.043 -4.031 5.575 1.00 86.50 104 LEU A C 1
ATOM 829 O O . LEU A 1 104 ? 1.862 -3.712 5.721 1.00 86.50 104 LEU A O 1
ATOM 833 N N . ASP A 1 105 ? 3.779 -4.561 6.551 1.00 86.50 105 ASP A N 1
ATOM 834 C CA . ASP A 1 105 ? 3.286 -4.772 7.915 1.00 86.50 105 ASP A CA 1
ATOM 835 C C . ASP A 1 105 ? 3.745 -3.625 8.836 1.00 86.50 105 ASP A C 1
ATOM 837 O O . ASP A 1 105 ? 4.952 -3.469 9.061 1.00 86.50 105 ASP A O 1
ATOM 841 N N . PRO A 1 106 ? 2.824 -2.836 9.424 1.00 82.00 106 PRO A N 1
ATOM 842 C CA . PRO A 1 106 ? 3.166 -1.802 10.401 1.00 82.00 106 PRO A CA 1
ATOM 843 C C . PRO A 1 106 ? 3.855 -2.307 11.665 1.00 82.00 106 PRO A C 1
ATOM 845 O O . PRO A 1 106 ? 4.554 -1.529 12.316 1.00 82.00 106 PRO A O 1
ATOM 848 N N . GLY A 1 107 ? 3.705 -3.586 12.001 1.00 76.38 107 GLY A N 1
ATOM 849 C CA . GLY A 1 107 ? 4.449 -4.259 13.058 1.00 76.38 107 GLY A CA 1
ATOM 850 C C . GLY A 1 107 ? 5.899 -4.607 12.707 1.00 76.38 107 GLY A C 1
ATOM 851 O O . GLY A 1 107 ? 6.598 -5.086 13.597 1.00 76.38 107 GLY A O 1
ATOM 852 N N . SER A 1 108 ? 6.337 -4.382 11.463 1.00 70.00 108 SER A N 1
ATOM 853 C CA . SER A 1 108 ? 7.691 -4.667 10.973 1.00 70.00 108 SER A CA 1
ATOM 854 C C . SER A 1 108 ? 8.421 -3.386 10.555 1.00 70.00 108 SER A C 1
ATOM 856 O O . SER A 1 108 ? 7.804 -2.493 9.976 1.00 70.00 108 SER A O 1
ATOM 858 N N . ASP A 1 109 ? 9.722 -3.285 10.834 1.00 60.34 109 ASP A N 1
ATOM 859 C CA . ASP A 1 109 ? 10.539 -2.091 10.539 1.00 60.34 109 ASP A CA 1
ATOM 860 C C . ASP A 1 109 ? 11.453 -2.269 9.312 1.00 60.34 109 ASP A C 1
ATOM 862 O O . ASP A 1 109 ? 12.401 -1.515 9.114 1.00 60.34 109 ASP A O 1
ATOM 866 N N . PHE A 1 110 ? 11.181 -3.270 8.472 1.00 57.59 110 PHE A N 1
ATOM 867 C CA . PHE A 1 110 ? 12.032 -3.589 7.328 1.00 57.59 110 PHE A CA 1
ATOM 868 C C . PHE A 1 110 ? 11.785 -2.675 6.124 1.00 57.59 110 PHE A C 1
ATOM 870 O O . PHE A 1 110 ? 10.651 -2.308 5.809 1.00 57.59 110 PHE A O 1
ATOM 877 N N . VAL A 1 111 ? 12.867 -2.392 5.398 1.00 56.50 111 VAL A N 1
ATOM 878 C CA . VAL A 1 111 ? 12.838 -1.815 4.051 1.00 56.50 111 VAL A CA 1
ATOM 879 C C . VAL A 1 111 ? 12.818 -2.967 3.035 1.00 56.50 111 VAL A C 1
ATOM 881 O O . VAL A 1 111 ? 13.584 -3.926 3.162 1.00 56.50 111 VAL A O 1
ATOM 884 N N . PHE A 1 112 ? 11.932 -2.908 2.037 1.00 62.22 112 PHE A N 1
ATOM 885 C CA . PHE A 1 112 ? 11.740 -3.991 1.059 1.00 62.22 112 PHE A CA 1
ATOM 886 C C . PHE A 1 112 ? 12.416 -3.656 -0.277 1.00 62.22 112 PHE A C 1
ATOM 888 O O . PHE A 1 112 ? 12.100 -2.629 -0.885 1.00 62.22 112 PHE A O 1
ATOM 895 N N . SER A 1 113 ? 13.333 -4.518 -0.735 1.00 53.81 113 SER A N 1
ATOM 896 C CA . SER A 1 113 ? 13.885 -4.502 -2.097 1.00 53.81 113 SER A CA 1
ATOM 897 C C . SER A 1 113 ? 13.245 -5.590 -2.907 1.00 53.81 113 SER A C 1
ATOM 899 O O . SER A 1 113 ? 12.979 -6.692 -2.436 1.00 53.81 113 SER A O 1
ATOM 901 N N . TYR A 1 114 ? 13.089 -5.300 -4.182 1.00 59.88 114 TYR A N 1
ATOM 902 C CA . TYR A 1 114 ? 12.628 -6.282 -5.128 1.00 59.88 114 TYR A CA 1
ATOM 903 C C . TYR A 1 114 ? 13.585 -6.400 -6.315 1.00 59.88 114 TYR A C 1
ATOM 905 O O . TYR A 1 114 ? 14.250 -5.422 -6.674 1.00 59.88 114 TYR A O 1
ATOM 913 N N . PHE A 1 115 ? 13.563 -7.566 -6.968 1.00 52.72 115 PHE A N 1
ATOM 914 C CA . PHE A 1 115 ? 14.297 -7.854 -8.199 1.00 52.72 115 PHE A CA 1
ATOM 915 C C . PHE A 1 115 ? 13.389 -8.342 -9.343 1.00 52.72 115 PHE A C 1
ATOM 917 O O . PHE A 1 115 ? 12.623 -9.292 -9.176 1.00 52.72 115 PHE A O 1
ATOM 924 N N . SER A 1 116 ? 13.514 -7.707 -10.511 1.00 43.44 116 SER A N 1
ATOM 925 C CA . SER A 1 116 ? 12.816 -8.026 -11.762 1.00 43.44 116 SER A CA 1
ATOM 926 C C . SER A 1 116 ? 13.629 -8.962 -12.664 1.00 43.44 116 SER A C 1
ATOM 928 O O . SER A 1 116 ? 14.851 -8.858 -12.693 1.00 43.44 116 SER A O 1
ATOM 930 N N . ARG A 1 117 ? 12.917 -9.906 -13.310 1.00 44.16 117 ARG A N 1
ATOM 931 C CA . ARG A 1 117 ? 13.309 -11.016 -14.225 1.00 44.16 117 ARG A CA 1
ATOM 932 C C . ARG A 1 117 ? 14.645 -11.775 -14.053 1.00 44.16 117 ARG A C 1
ATOM 934 O O . ARG A 1 117 ? 15.720 -11.221 -13.891 1.00 44.16 117 ARG A O 1
ATOM 941 N N . ASN A 1 118 ? 14.538 -13.099 -14.255 1.00 47.41 118 ASN A N 1
ATOM 942 C CA . ASN A 1 118 ? 15.584 -14.102 -14.528 1.00 47.41 118 ASN A CA 1
ATOM 943 C C . ASN A 1 118 ? 17.007 -13.560 -14.759 1.00 47.41 118 ASN A C 1
ATOM 945 O O . ASN A 1 118 ? 17.360 -13.172 -15.872 1.00 47.41 118 ASN A O 1
ATOM 949 N N . MET A 1 119 ? 17.872 -13.718 -13.759 1.00 39.38 119 MET A N 1
ATOM 950 C CA . MET A 1 119 ? 19.279 -14.001 -14.016 1.00 39.38 119 MET A CA 1
ATOM 951 C C . MET A 1 119 ? 19.887 -14.711 -12.810 1.00 39.38 119 MET A C 1
ATOM 953 O O . MET A 1 119 ? 19.739 -14.271 -11.673 1.00 39.38 119 MET A O 1
ATOM 957 N N . CYS A 1 120 ? 20.511 -15.860 -13.078 1.00 39.03 120 CYS A N 1
ATOM 958 C CA . CYS A 1 120 ? 21.162 -16.719 -12.099 1.00 39.03 120 CYS A CA 1
ATOM 959 C C . CYS A 1 120 ? 22.007 -15.902 -11.112 1.00 39.03 120 CYS A C 1
ATOM 961 O O . CYS A 1 120 ? 22.909 -15.165 -11.511 1.00 39.03 120 CYS A O 1
ATOM 963 N N . CYS A 1 121 ? 21.745 -16.072 -9.817 1.00 36.81 121 CYS A N 1
ATOM 964 C CA . CYS A 1 121 ? 22.632 -15.570 -8.781 1.00 36.81 121 CYS A CA 1
ATOM 965 C C . CYS A 1 121 ? 23.937 -16.374 -8.823 1.00 36.81 121 CYS A C 1
ATOM 967 O O . CYS A 1 121 ? 23.978 -17.513 -8.365 1.00 36.81 121 CYS A O 1
ATOM 969 N N . CYS A 1 122 ? 25.012 -15.778 -9.331 1.00 34.59 122 CYS A N 1
ATOM 970 C CA . CYS A 1 122 ? 26.366 -16.220 -9.021 1.00 34.59 122 CYS A CA 1
ATOM 971 C C . CYS A 1 122 ? 26.886 -15.357 -7.867 1.00 34.59 122 CYS A C 1
ATOM 973 O O . CYS A 1 122 ? 27.318 -14.226 -8.087 1.00 34.59 122 CYS A O 1
ATOM 975 N N . SER A 1 123 ? 26.858 -15.874 -6.639 1.00 35.44 123 SER A N 1
ATOM 976 C CA . SER A 1 123 ? 27.756 -15.393 -5.585 1.00 35.44 123 SER A CA 1
ATOM 977 C C . SER A 1 123 ? 29.090 -16.142 -5.709 1.00 35.44 123 SER A C 1
ATOM 979 O O . SER A 1 123 ? 29.132 -17.345 -5.960 1.00 35.44 123 SER A O 1
ATOM 981 N N . TYR A 1 124 ? 30.201 -15.412 -5.634 1.00 36.62 124 TYR A N 1
ATOM 982 C CA . TYR A 1 124 ? 31.539 -15.926 -5.931 1.00 36.62 124 TYR A CA 1
ATOM 983 C C . TYR A 1 124 ? 32.026 -16.962 -4.895 1.00 36.62 124 TYR A C 1
ATOM 985 O O . TYR A 1 124 ? 31.894 -16.768 -3.689 1.00 36.62 124 TYR A O 1
ATOM 993 N N . SER A 1 125 ? 32.659 -18.020 -5.417 1.00 40.72 125 SER A N 1
ATOM 994 C CA . SER A 1 125 ? 33.655 -18.912 -4.797 1.00 40.72 125 SER A CA 1
ATOM 995 C C . SER A 1 125 ? 33.313 -19.624 -3.478 1.00 40.72 125 SER A C 1
ATOM 997 O O . SER A 1 125 ? 33.903 -19.342 -2.438 1.00 40.72 125 SER A O 1
ATOM 999 N N . ALA A 1 126 ? 32.502 -20.679 -3.558 1.00 32.50 126 ALA A N 1
ATOM 1000 C CA . ALA A 1 126 ? 32.768 -21.887 -2.775 1.00 32.50 126 ALA A CA 1
ATOM 1001 C C . ALA A 1 126 ? 33.472 -22.904 -3.699 1.00 32.50 126 ALA A C 1
ATOM 1003 O O . ALA A 1 126 ? 32.971 -23.141 -4.804 1.00 32.50 126 ALA A O 1
ATOM 1004 N N . PRO A 1 127 ? 34.613 -23.510 -3.318 1.00 34.34 127 PRO A N 1
ATOM 1005 C CA . PRO A 1 127 ? 35.168 -24.616 -4.086 1.00 34.34 127 PRO A CA 1
ATOM 1006 C C . PRO A 1 127 ? 34.170 -25.780 -4.025 1.00 34.34 127 PRO A C 1
ATOM 1008 O O . PRO A 1 127 ? 33.961 -26.352 -2.960 1.00 34.34 127 PRO A O 1
ATOM 1011 N N . GLY A 1 128 ? 33.528 -26.100 -5.153 1.00 41.59 128 GLY A N 1
ATOM 1012 C CA . GLY A 1 128 ? 32.614 -27.244 -5.274 1.00 41.59 128 GLY A CA 1
ATOM 1013 C C . GLY A 1 128 ? 31.182 -26.946 -5.733 1.00 41.59 128 GLY A C 1
ATOM 1014 O O . GLY A 1 128 ? 30.430 -27.894 -5.930 1.00 41.59 128 GLY A O 1
ATOM 1015 N N . CYS A 1 129 ? 30.786 -25.688 -5.953 1.00 34.75 129 CYS A N 1
ATOM 1016 C CA . CYS A 1 129 ? 29.456 -25.381 -6.496 1.00 34.75 129 CYS A CA 1
ATOM 1017 C C . CYS A 1 129 ? 29.500 -25.260 -8.028 1.00 34.75 129 CYS A C 1
ATOM 1019 O O . CYS A 1 129 ? 29.884 -24.222 -8.564 1.00 34.75 129 CYS A O 1
ATOM 1021 N N . SER A 1 130 ? 29.101 -26.311 -8.744 1.00 41.38 130 SER A N 1
ATOM 1022 C CA . SER A 1 130 ? 28.811 -26.245 -10.179 1.00 41.38 130 SER A CA 1
ATOM 1023 C C . SER A 1 130 ? 27.373 -25.767 -10.405 1.00 41.38 130 SER A C 1
ATOM 1025 O O . SER A 1 130 ? 26.418 -26.407 -9.972 1.00 41.38 130 SER A O 1
ATOM 1027 N N . CYS A 1 131 ? 27.209 -24.644 -11.109 1.00 36.72 131 CYS A N 1
ATOM 1028 C CA . CYS A 1 131 ? 25.921 -24.250 -11.678 1.00 36.72 131 CYS A CA 1
ATOM 1029 C C . CYS A 1 131 ? 25.652 -25.122 -12.911 1.00 36.72 131 CYS A C 1
ATOM 1031 O O . CYS A 1 131 ? 26.401 -25.049 -13.884 1.00 36.72 131 CYS A O 1
ATOM 1033 N N . TRP A 1 132 ? 24.608 -25.948 -12.879 1.00 32.34 132 TRP A N 1
ATOM 1034 C CA . TRP A 1 132 ? 24.072 -26.581 -14.085 1.00 32.34 132 TRP A CA 1
ATOM 1035 C C . TRP A 1 132 ? 23.065 -25.625 -14.722 1.00 32.34 132 TRP A C 1
ATOM 1037 O O . TRP A 1 132 ? 21.903 -25.569 -14.328 1.00 32.34 132 TRP A O 1
ATOM 1047 N N . CYS A 1 133 ? 23.534 -24.837 -15.687 1.00 36.81 133 CYS A N 1
ATOM 1048 C CA . CYS A 1 133 ? 22.664 -24.186 -16.659 1.00 36.81 133 CYS A CA 1
ATOM 1049 C C . CYS A 1 133 ? 22.544 -25.111 -17.873 1.00 36.81 133 CYS A C 1
ATOM 1051 O O . CYS A 1 133 ? 23.274 -24.927 -18.843 1.00 36.81 133 CYS A O 1
ATOM 1053 N N . ASP A 1 134 ? 21.637 -26.087 -17.835 1.00 36.84 134 ASP A N 1
ATOM 1054 C CA . ASP A 1 134 ? 21.267 -26.815 -19.050 1.00 36.84 134 ASP A CA 1
ATOM 1055 C C . ASP A 1 134 ? 20.066 -26.133 -19.719 1.00 36.84 134 ASP A C 1
ATOM 1057 O O . ASP A 1 134 ? 18.920 -26.247 -19.292 1.00 36.84 134 ASP A O 1
ATOM 1061 N N . LEU A 1 135 ? 20.413 -25.358 -20.750 1.00 35.72 135 LEU A N 1
ATOM 1062 C CA . LEU A 1 135 ? 19.804 -25.319 -22.085 1.00 35.72 135 LEU A CA 1
ATOM 1063 C C . LEU A 1 135 ? 18.266 -25.280 -22.174 1.00 35.72 135 LEU A C 1
ATOM 1065 O O . LEU A 1 135 ? 17.588 -26.304 -22.189 1.00 35.72 135 LEU A O 1
ATOM 1069 N N . LEU A 1 136 ? 17.738 -24.083 -22.450 1.00 32.97 136 LEU A N 1
ATOM 1070 C CA . LEU A 1 136 ? 16.607 -23.967 -23.374 1.00 32.97 136 LEU A CA 1
ATOM 1071 C C . LEU A 1 136 ? 17.125 -24.353 -24.773 1.00 32.97 136 LEU A C 1
ATOM 1073 O O . LEU A 1 136 ? 18.042 -23.703 -25.278 1.00 32.97 136 LEU A O 1
ATOM 1077 N N . SER A 1 137 ? 16.595 -25.446 -25.338 1.00 37.62 137 SER A N 1
ATOM 1078 C CA . SER A 1 137 ? 16.725 -25.783 -26.769 1.00 37.62 137 SER A CA 1
ATOM 1079 C C . SER A 1 137 ? 15.901 -24.848 -27.643 1.00 37.62 137 SER A C 1
ATOM 1081 O O . SER A 1 137 ? 14.849 -24.373 -27.158 1.00 37.62 137 SER A O 1
#

pLDDT: mean 72.96, std 19.46, range [32.34, 94.81]

Organism: Cyprinus carpio (NCBI:txid7962)

Secondary structure (DSSP, 8-state):
-----TT-EEEEEETTEEEEEEETTEEEE--STTS-GGGTTTEEE-TTT--EEESS--GGG-EEEEEEEGGGTEEEEEEEEEESS--S--TTEEEEETT--EEE-TT--PEEEEE-S---------TT---------

Radius of gyration: 18.17 Å; chains: 1; bounding box: 52×39×44 Å

Sequence (137 aa):
MLQKNRQDRIMWYFNENRIAYITGEQTKICTDPECPETFRGRLKLDTQTVSLTITNINTTDSGGYHLQINSRNLEKTFNVTVHDAPAAGRDEMKSVQEGESVTLDPGSDFVFSYFSRNMCCCSYSAPGCSCWCDLLS

InterPro domains:
  IPR013106 Immunoglobulin V-set domain [PF07686] (4-82)

Foldseek 3Di:
DDFDDQCWWKFKDFPPHTQWIDHRPDTDGPQDPPHDPQQHPQWDADNGQRKIKGFQDDQVSFGKMKMATPSVRDIDIAGEHEDQDDDPDDDFEAEDEGRGMDIDGPVDPGHYYYYYDDDDDDDDDDVPDDDDPDDDD